Protein AF-A0A0J0XW23-F1 (afdb_monomer)

Foldseek 3Di:
DDDDDDDDDPVNVVVVVVVVVVVVVVVVVVVVVVVVVVVVVVVVVVVCDVCNDPVNVVVVVVVVVVVVVVVVVVVVVLCDPQLVVLVVLLVVVCVVCVPPNVVSVVSVVSNVVSVVVSVVVVVVVVD

Organism: NCBI:txid879819

Mean predicted aligned error: 14.98 Å

InterPro domains:
  IPR012471 Protein of unknown function DUF1690 [PF07956] (9-115)

Secondary structure (DSSP, 8-state):
-PPPPPPPPHHHHHHHHHHHHHHHHHHHHHHHHHHHHHHHHHHHHHHS-TT-SHHHHHHHHHHHHHHHHHHHHHHHHHS-HHHHHHHHHHHHHHHH-TT-GGGGHHHHHHHHHHHHHHHHHHHHHT-

pLDDT: mean 87.03, std 12.46, range [38.66, 97.81]

Radius of gyration: 40.71 Å; Cα contacts (8 Å, |Δi|>4): 30; chains: 1; bounding box: 91×51×98 Å

Solvent-accessible surface area (backbone atoms only — not comparable to full-atom values): 7205 Å² total; per-residue (Å²): 135,82,84,78,82,77,77,83,48,74,65,54,55,49,51,52,49,53,52,53,51,54,52,54,50,51,51,52,49,52,52,49,53,50,52,50,51,54,50,51,52,49,49,50,59,70,65,43,45,97,80,64,37,73,67,49,50,51,51,51,51,51,55,50,50,53,52,51,53,49,54,53,49,51,52,55,71,70,56,43,72,67,47,54,48,30,50,48,49,34,53,50,42,40,71,76,27,77,93,47,54,79,78,38,52,64,38,48,50,53,31,51,57,47,49,51,52,49,52,53,54,52,61,58,72,75,109

Sequence (127 aa):
MAPRAAAPSTDDLVRQRLAAESAALRQKEAEILGSISAALEKENLDREKPGMSSEVLGHDIEAVREKIERMAQDKKNLETPELAAARADVVACYKNKPE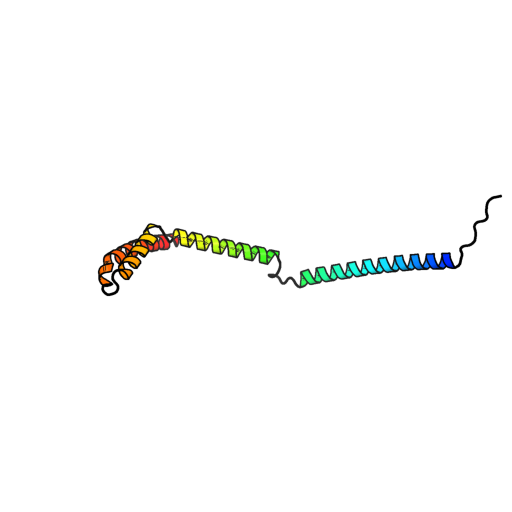RALDCWREVDAFKAQVSKLEQAFVKSLH

Structure (mmCIF, N/CA/C/O backbone):
data_AF-A0A0J0XW23-F1
#
_entry.id   AF-A0A0J0XW23-F1
#
loop_
_atom_site.group_PDB
_atom_site.id
_atom_site.type_symbol
_atom_site.label_atom_id
_atom_site.label_alt_id
_atom_site.label_comp_id
_atom_site.label_asym_id
_atom_site.label_entity_id
_atom_site.label_seq_id
_atom_site.pdbx_PDB_ins_code
_atom_site.Cartn_x
_atom_site.Cartn_y
_atom_site.Cartn_z
_atom_site.occupancy
_atom_site.B_iso_or_equiv
_atom_site.auth_seq_id
_atom_site.auth_comp_id
_atom_site.auth_asym_id
_atom_site.auth_atom_id
_atom_site.pdbx_PDB_model_num
ATOM 1 N N . MET A 1 1 ? 59.919 -33.421 -67.648 1.00 38.66 1 MET A N 1
ATOM 2 C CA . MET A 1 1 ? 58.854 -32.626 -68.299 1.00 38.66 1 MET A CA 1
ATOM 3 C C . MET A 1 1 ? 57.942 -32.083 -67.213 1.00 38.66 1 MET A C 1
ATOM 5 O O . MET A 1 1 ? 57.286 -32.876 -66.555 1.00 38.66 1 MET A O 1
ATOM 9 N N . ALA A 1 2 ? 57.967 -30.773 -66.961 1.00 47.62 2 ALA A N 1
ATOM 10 C CA . ALA A 1 2 ? 57.034 -30.126 -66.034 1.00 47.62 2 ALA A CA 1
ATOM 11 C C . ALA A 1 2 ? 55.674 -29.928 -66.734 1.00 47.62 2 ALA A C 1
ATOM 13 O O . ALA A 1 2 ? 55.672 -29.572 -67.917 1.00 47.62 2 ALA A O 1
ATOM 14 N N . PRO A 1 3 ? 54.529 -30.164 -66.069 1.00 54.84 3 PRO A N 1
ATOM 15 C CA . PRO A 1 3 ? 53.232 -29.953 -66.693 1.00 54.84 3 PRO A CA 1
ATOM 16 C C . PRO A 1 3 ? 52.978 -28.449 -66.865 1.00 54.84 3 PRO A C 1
ATOM 18 O O . PRO A 1 3 ? 53.149 -27.658 -65.939 1.00 54.84 3 PRO A O 1
ATOM 21 N N . ARG A 1 4 ? 52.590 -28.054 -68.081 1.00 56.66 4 ARG A N 1
ATOM 22 C CA . ARG A 1 4 ? 52.171 -26.689 -68.427 1.00 56.66 4 ARG A CA 1
ATOM 23 C C . ARG A 1 4 ? 50.849 -26.406 -67.707 1.00 56.66 4 ARG A C 1
ATOM 25 O O . ARG A 1 4 ? 49.901 -27.164 -67.887 1.00 56.66 4 ARG A O 1
ATOM 32 N N . ALA A 1 5 ? 50.789 -25.345 -66.904 1.00 61.69 5 ALA A N 1
ATOM 33 C CA . ALA A 1 5 ? 49.547 -24.908 -66.270 1.00 61.69 5 ALA A CA 1
ATOM 34 C C . ALA A 1 5 ? 48.493 -24.592 -67.349 1.00 61.69 5 ALA A C 1
ATOM 36 O O . ALA A 1 5 ? 48.778 -23.858 -68.299 1.00 61.69 5 ALA A O 1
ATOM 37 N N . ALA A 1 6 ? 47.304 -25.187 -67.232 1.00 66.62 6 ALA A N 1
ATOM 38 C CA . ALA A 1 6 ? 46.180 -24.908 -68.119 1.00 66.62 6 ALA A CA 1
ATOM 39 C C . ALA A 1 6 ? 45.662 -23.482 -67.871 1.00 66.62 6 ALA A C 1
ATOM 41 O O . ALA A 1 6 ? 45.599 -23.034 -66.727 1.00 66.62 6 ALA A O 1
ATOM 42 N N . ALA A 1 7 ? 45.318 -22.764 -68.943 1.00 72.50 7 ALA A N 1
ATOM 43 C CA . ALA A 1 7 ? 44.681 -21.453 -68.840 1.00 72.50 7 ALA A CA 1
ATOM 44 C C . ALA A 1 7 ? 43.329 -21.583 -68.108 1.00 72.50 7 ALA A C 1
ATOM 46 O O . ALA A 1 7 ? 42.656 -22.601 -68.295 1.00 72.50 7 ALA A O 1
ATOM 47 N N . PRO A 1 8 ? 42.928 -20.590 -67.290 1.00 75.06 8 PRO A N 1
ATOM 48 C CA . PRO A 1 8 ? 41.673 -20.652 -66.548 1.00 75.06 8 PRO A CA 1
ATOM 49 C C . PRO A 1 8 ? 40.498 -20.824 -67.510 1.00 75.06 8 PRO A C 1
ATOM 51 O O . PRO A 1 8 ? 40.407 -20.134 -68.530 1.00 75.06 8 PRO A O 1
ATOM 54 N N . SER A 1 9 ? 39.614 -21.767 -67.190 1.00 87.12 9 SER A N 1
ATOM 55 C CA . SER A 1 9 ? 38.421 -22.022 -67.987 1.00 87.12 9 SER A CA 1
ATOM 56 C C . SER A 1 9 ? 37.390 -20.911 -67.777 1.00 87.12 9 SER A C 1
ATOM 58 O O . SER A 1 9 ? 37.433 -20.147 -66.810 1.00 87.12 9 SER A O 1
ATOM 60 N N . THR A 1 10 ? 36.421 -20.809 -68.683 1.00 89.81 10 THR A N 1
ATOM 61 C CA . THR A 1 10 ? 35.310 -19.860 -68.537 1.00 89.81 10 THR A CA 1
ATOM 62 C C . THR A 1 10 ? 34.512 -20.096 -67.251 1.00 89.81 10 THR A C 1
ATOM 64 O O . THR A 1 10 ? 34.036 -19.131 -66.659 1.00 89.81 10 THR A O 1
ATOM 67 N N . ASP A 1 11 ? 34.403 -21.347 -66.790 1.00 91.94 11 ASP A N 1
ATOM 68 C CA . ASP A 1 11 ? 33.741 -21.701 -65.526 1.00 91.94 11 ASP A CA 1
ATOM 69 C C . ASP A 1 11 ? 34.503 -21.137 -64.316 1.00 91.94 11 ASP A C 1
ATOM 71 O O . ASP A 1 11 ? 33.893 -20.581 -63.403 1.00 91.94 11 ASP A O 1
ATOM 75 N N . ASP A 1 12 ? 35.840 -21.176 -64.348 1.00 91.00 12 ASP A N 1
ATOM 76 C CA . ASP A 1 12 ? 36.689 -20.624 -63.283 1.00 91.00 12 ASP A CA 1
ATOM 77 C C . ASP A 1 12 ? 36.511 -19.106 -63.150 1.00 91.00 12 ASP A C 1
ATOM 79 O O . ASP A 1 12 ? 36.371 -18.582 -62.042 1.00 91.00 12 ASP A O 1
ATOM 83 N N . LEU A 1 13 ? 36.437 -18.394 -64.28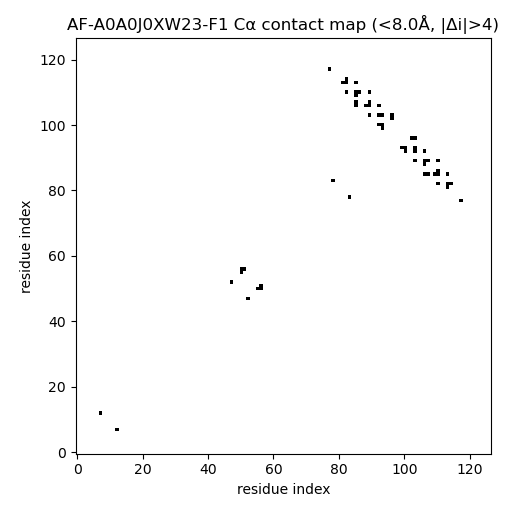0 1.00 92.06 13 LEU A N 1
ATOM 84 C CA . LEU A 1 13 ? 36.186 -16.949 -64.303 1.00 92.06 13 LEU A CA 1
ATOM 85 C C . LEU A 1 13 ? 34.787 -16.600 -63.775 1.00 92.06 13 LEU A C 1
ATOM 87 O O . LEU A 1 13 ? 34.621 -15.609 -63.058 1.00 92.06 13 LEU A O 1
ATOM 91 N N . VAL A 1 14 ? 33.780 -17.415 -64.101 1.00 93.81 14 VAL A N 1
ATOM 92 C CA . VAL A 1 14 ? 32.407 -17.244 -63.604 1.00 93.81 14 VAL A CA 1
ATOM 93 C C . VAL A 1 14 ? 32.353 -17.466 -62.091 1.00 93.81 14 VAL A C 1
ATOM 95 O O . VAL A 1 14 ? 31.831 -16.610 -61.375 1.00 93.81 14 VAL A O 1
ATOM 98 N N . ARG A 1 15 ? 32.960 -18.543 -61.574 1.00 93.38 15 ARG A N 1
ATOM 99 C CA . ARG A 1 15 ? 33.057 -18.811 -60.127 1.00 93.38 15 ARG A CA 1
ATOM 100 C C . ARG A 1 15 ? 33.788 -17.703 -59.381 1.00 93.38 15 ARG A C 1
ATOM 102 O O . ARG A 1 15 ? 33.341 -17.296 -58.312 1.00 93.38 15 ARG A O 1
ATOM 109 N N . GLN A 1 16 ? 34.878 -17.191 -59.949 1.00 94.44 16 GLN A N 1
ATOM 110 C CA . GLN A 1 16 ? 35.643 -16.099 -59.353 1.00 94.44 16 GLN A CA 1
ATOM 111 C C . GLN A 1 16 ? 34.804 -14.819 -59.235 1.00 94.44 16 GLN A C 1
ATOM 113 O O . GLN A 1 16 ? 34.817 -14.170 -58.189 1.00 94.44 16 GLN A O 1
ATOM 118 N N . ARG A 1 17 ? 34.033 -14.474 -60.276 1.00 95.56 17 ARG A N 1
ATOM 119 C CA . ARG A 1 17 ? 33.125 -13.317 -60.248 1.00 95.56 17 ARG A CA 1
ATOM 120 C C . ARG A 1 17 ? 31.980 -13.499 -59.258 1.00 95.56 17 ARG A C 1
ATOM 122 O O . ARG A 1 17 ? 31.729 -12.591 -58.476 1.00 95.56 17 ARG A O 1
ATOM 129 N N . LEU A 1 18 ? 31.343 -14.669 -59.244 1.00 96.19 18 LEU A N 1
ATOM 130 C CA . LEU A 1 18 ? 30.289 -15.005 -58.280 1.00 96.19 18 LEU A CA 1
ATOM 131 C C . LEU A 1 18 ? 30.795 -14.904 -56.837 1.00 96.19 18 LEU A C 1
ATOM 133 O O . LEU A 1 18 ? 30.116 -14.342 -55.982 1.00 96.19 18 LEU A O 1
ATOM 137 N N . ALA A 1 19 ? 32.001 -15.406 -56.562 1.00 95.19 19 ALA A N 1
ATOM 138 C CA . ALA A 1 19 ? 32.613 -15.306 -55.242 1.00 95.19 19 ALA A CA 1
ATOM 139 C C . ALA A 1 19 ? 32.856 -13.840 -54.846 1.00 95.19 19 ALA A C 1
ATOM 141 O O . ALA A 1 19 ? 32.468 -13.440 -53.746 1.00 95.19 19 ALA A O 1
ATOM 142 N N . ALA A 1 20 ? 33.419 -13.033 -55.751 1.00 95.38 20 ALA A N 1
ATOM 143 C CA . ALA A 1 20 ? 33.660 -11.611 -55.520 1.00 95.38 20 ALA A CA 1
ATOM 144 C C . ALA A 1 20 ? 32.356 -10.822 -55.299 1.00 95.38 20 ALA A C 1
ATOM 146 O O . ALA A 1 20 ? 32.267 -10.043 -54.350 1.00 95.38 20 ALA A O 1
ATOM 147 N N . GLU A 1 21 ? 31.322 -11.063 -56.111 1.00 96.31 21 GLU A N 1
ATOM 148 C CA . GLU A 1 21 ? 30.012 -10.436 -55.915 1.00 96.31 21 GLU A CA 1
ATOM 149 C C . GLU A 1 21 ? 29.348 -10.887 -54.615 1.00 96.31 21 GLU A C 1
ATOM 151 O O . GLU A 1 21 ? 28.818 -10.054 -53.885 1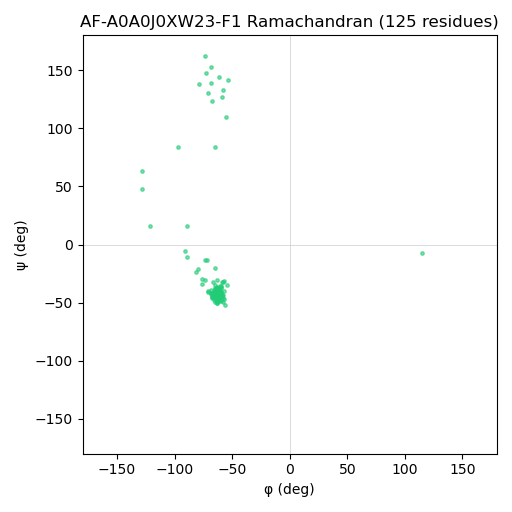.00 96.31 21 GLU A O 1
ATOM 156 N N . SER A 1 22 ? 29.423 -12.175 -54.267 1.00 95.94 22 SER A N 1
ATOM 157 C CA . SER A 1 22 ? 28.853 -12.675 -53.012 1.00 95.94 22 SER A CA 1
ATOM 158 C C . SER A 1 22 ? 29.528 -12.060 -51.782 1.00 95.94 22 SER A C 1
ATOM 160 O O . SER A 1 22 ? 28.859 -11.769 -50.792 1.00 95.94 22 SER A O 1
ATOM 162 N N . ALA A 1 23 ? 30.842 -11.820 -51.844 1.00 96.38 23 ALA A N 1
ATOM 163 C CA . ALA A 1 23 ? 31.581 -11.149 -50.782 1.00 96.38 23 ALA A CA 1
ATOM 164 C C . ALA A 1 23 ? 31.164 -9.676 -50.664 1.00 96.38 23 ALA A C 1
ATOM 166 O O . ALA A 1 23 ? 30.875 -9.207 -49.564 1.00 96.38 23 ALA A O 1
ATOM 167 N N . ALA A 1 24 ? 31.048 -8.975 -51.796 1.00 96.75 24 ALA A N 1
ATOM 168 C CA . ALA A 1 24 ? 30.590 -7.590 -51.825 1.00 96.75 24 ALA A CA 1
ATOM 169 C C . ALA A 1 24 ? 29.145 -7.437 -51.316 1.00 96.75 24 ALA A C 1
ATOM 171 O O . ALA A 1 24 ? 28.842 -6.486 -50.599 1.00 96.75 24 ALA A O 1
ATOM 172 N N . LEU A 1 25 ? 28.251 -8.373 -51.654 1.00 97.00 25 LEU A N 1
ATOM 173 C CA . LEU A 1 25 ? 26.868 -8.376 -51.168 1.00 97.00 25 LEU A CA 1
ATOM 174 C C . LEU A 1 25 ? 26.797 -8.585 -49.654 1.00 97.00 25 LEU A C 1
ATOM 176 O O . LEU A 1 25 ? 26.100 -7.832 -48.983 1.00 97.00 25 LEU A O 1
ATOM 180 N N . ARG A 1 26 ? 27.565 -9.534 -49.104 1.00 96.50 26 ARG A N 1
ATOM 181 C CA . ARG A 1 26 ? 27.630 -9.753 -47.649 1.00 96.50 26 ARG A CA 1
ATOM 182 C C . ARG A 1 26 ? 28.172 -8.544 -46.897 1.00 96.50 26 ARG A C 1
ATOM 184 O O . ARG A 1 26 ? 27.692 -8.238 -45.811 1.00 96.50 26 ARG A O 1
ATOM 191 N N . GLN A 1 27 ? 29.153 -7.846 -47.467 1.00 96.94 27 GLN A N 1
ATOM 192 C CA . GLN A 1 27 ? 29.669 -6.620 -46.866 1.00 96.94 27 GLN A CA 1
ATOM 193 C C . GLN A 1 27 ? 28.589 -5.533 -46.812 1.00 96.94 27 GLN A C 1
ATOM 195 O O . GLN A 1 27 ? 28.367 -4.943 -45.758 1.00 96.94 27 GLN A O 1
ATOM 200 N N . LYS A 1 28 ? 27.870 -5.319 -47.919 1.00 96.94 28 LYS A N 1
ATOM 201 C CA . LYS A 1 28 ? 26.752 -4.365 -47.963 1.00 96.94 28 LYS A CA 1
ATOM 202 C C . LYS A 1 28 ? 25.642 -4.739 -46.985 1.00 96.94 28 LYS A C 1
ATOM 204 O O . LYS A 1 28 ? 25.082 -3.862 -46.343 1.00 96.94 28 LYS A O 1
ATOM 209 N N . GLU A 1 29 ? 25.331 -6.026 -46.851 1.00 97.38 29 GLU A N 1
ATOM 210 C CA . GLU A 1 29 ? 24.358 -6.512 -45.871 1.00 97.38 29 GLU A CA 1
A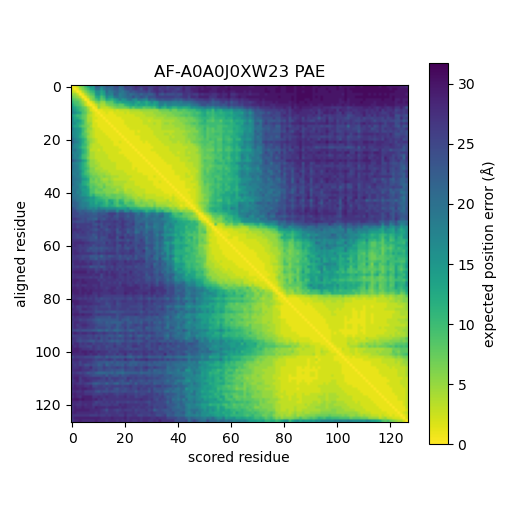TOM 211 C C . GLU A 1 29 ? 24.802 -6.195 -44.438 1.00 97.38 29 GLU A C 1
ATOM 213 O O . GLU A 1 29 ? 24.013 -5.655 -43.668 1.00 97.38 29 GLU A O 1
ATOM 218 N N . ALA A 1 30 ? 26.069 -6.440 -44.095 1.00 96.81 30 ALA A N 1
ATOM 219 C CA . ALA A 1 30 ? 26.609 -6.109 -42.778 1.00 96.81 30 ALA A CA 1
ATOM 220 C C . ALA A 1 30 ? 26.563 -4.597 -42.489 1.00 96.81 30 ALA A C 1
ATOM 222 O O . ALA A 1 30 ? 26.184 -4.192 -41.390 1.00 96.81 30 ALA A O 1
ATOM 223 N N . GLU A 1 31 ? 26.892 -3.760 -43.476 1.00 97.19 31 GLU A N 1
ATOM 224 C CA . GLU A 1 31 ? 26.796 -2.298 -43.369 1.00 97.19 31 GLU A CA 1
ATOM 225 C C . GLU A 1 31 ? 25.343 -1.840 -43.165 1.00 97.19 31 GLU A C 1
ATOM 227 O O . GLU A 1 31 ? 25.061 -1.028 -42.280 1.00 97.19 31 GLU A O 1
ATOM 232 N N . ILE A 1 32 ? 24.402 -2.404 -43.930 1.00 97.12 32 ILE A N 1
ATOM 233 C CA . ILE A 1 32 ? 22.970 -2.113 -43.798 1.00 97.12 32 ILE A CA 1
ATOM 234 C C . ILE A 1 32 ? 22.465 -2.542 -42.420 1.00 97.12 32 ILE A C 1
ATOM 236 O O . ILE A 1 32 ? 21.840 -1.732 -41.739 1.00 97.12 32 ILE A O 1
ATOM 240 N N . LEU A 1 33 ? 22.768 -3.762 -41.970 1.00 96.81 33 LEU A N 1
ATOM 241 C CA . LEU A 1 33 ? 22.361 -4.256 -40.652 1.00 96.81 33 LEU A CA 1
ATOM 242 C C . LEU A 1 33 ? 22.936 -3.398 -39.520 1.00 96.81 33 LEU A C 1
ATOM 244 O O . LEU A 1 33 ? 22.215 -3.074 -38.578 1.00 96.81 33 LEU A O 1
ATOM 248 N N . GLY A 1 34 ? 24.194 -2.965 -39.642 1.00 96.81 34 GLY A N 1
ATOM 249 C CA . GLY A 1 34 ? 24.807 -2.020 -38.710 1.00 96.81 34 GLY A CA 1
ATOM 250 C C . GLY A 1 34 ? 24.064 -0.683 -38.672 1.00 96.81 34 GLY A C 1
ATOM 251 O O . GLY A 1 34 ? 23.746 -0.184 -37.593 1.00 96.81 34 GLY A O 1
ATOM 252 N N . SER A 1 35 ? 23.716 -0.132 -39.839 1.00 95.12 35 SER A N 1
ATOM 253 C CA . SER A 1 35 ? 22.965 1.128 -39.925 1.00 95.12 35 SER A CA 1
ATOM 254 C C . SER A 1 35 ? 21.552 1.019 -39.346 1.00 95.12 35 SER A C 1
ATOM 256 O O . SER A 1 35 ? 21.101 1.928 -38.652 1.00 95.12 35 SER A O 1
ATOM 258 N N . ILE A 1 36 ? 20.880 -0.114 -39.577 1.00 95.62 36 ILE A N 1
ATOM 259 C CA . ILE A 1 36 ? 19.551 -0.410 -39.041 1.00 95.62 36 ILE A CA 1
ATOM 260 C C . ILE A 1 36 ? 19.630 -0.500 -37.518 1.00 95.62 36 ILE A C 1
ATOM 262 O O . ILE A 1 36 ? 18.867 0.178 -36.837 1.00 95.62 36 ILE A O 1
ATOM 266 N N . SER A 1 37 ? 20.585 -1.267 -36.981 1.00 94.19 37 SER A N 1
ATOM 267 C CA . SER A 1 37 ? 20.776 -1.407 -35.533 1.00 94.19 37 SER A CA 1
ATOM 268 C C . SER A 1 37 ? 21.017 -0.057 -34.862 1.00 94.19 37 SER A C 1
ATOM 270 O O . SER A 1 37 ? 20.368 0.251 -33.868 1.00 94.19 37 SER A O 1
ATOM 272 N N . ALA A 1 38 ? 21.899 0.773 -35.425 1.00 93.00 38 ALA A N 1
ATOM 273 C CA . ALA A 1 38 ? 22.200 2.092 -34.875 1.00 93.00 38 ALA A CA 1
ATOM 274 C C . ALA A 1 38 ? 20.989 3.042 -34.931 1.00 93.00 38 ALA A C 1
ATOM 276 O O . ALA A 1 38 ? 20.763 3.820 -34.005 1.00 93.00 38 ALA A O 1
ATOM 277 N N . ALA A 1 39 ? 20.193 2.978 -36.003 1.00 92.00 39 ALA A N 1
ATOM 278 C CA . ALA A 1 39 ? 18.974 3.770 -36.129 1.00 92.00 39 ALA A CA 1
ATOM 279 C C . ALA A 1 39 ? 17.895 3.333 -35.124 1.00 92.00 39 ALA A C 1
ATOM 281 O O . ALA A 1 39 ? 17.275 4.192 -34.504 1.00 92.00 39 ALA A O 1
ATOM 282 N N . LEU A 1 40 ? 17.710 2.023 -34.926 1.00 89.81 40 LEU A N 1
ATOM 283 C CA . LEU A 1 40 ? 16.786 1.460 -33.935 1.00 89.81 40 LEU A CA 1
ATOM 284 C C . LEU A 1 40 ? 17.207 1.787 -32.501 1.00 89.81 40 LEU A C 1
ATOM 286 O O . LEU A 1 40 ? 16.356 2.132 -31.689 1.00 89.81 40 LEU A O 1
ATOM 290 N N . GLU A 1 41 ? 18.500 1.714 -32.185 1.00 86.75 41 GLU A N 1
ATOM 291 C CA . GLU A 1 41 ? 19.020 2.086 -30.866 1.00 86.75 41 GLU A CA 1
ATOM 292 C C . GLU A 1 41 ? 18.793 3.572 -30.586 1.00 86.75 41 GLU A C 1
ATOM 294 O O . GLU A 1 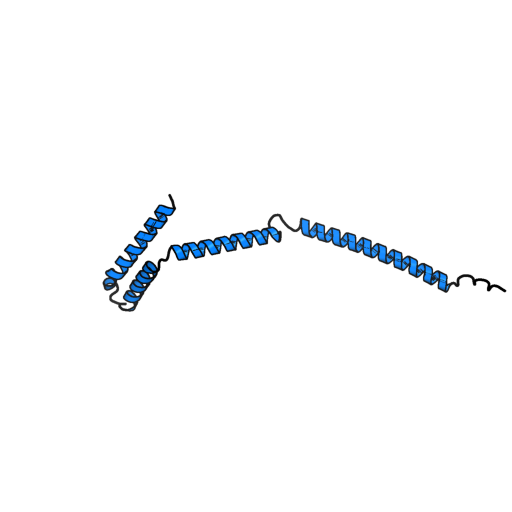41 ? 18.272 3.934 -29.533 1.00 86.75 41 GLU A O 1
ATOM 299 N N . LYS A 1 42 ? 19.089 4.434 -31.564 1.00 85.94 42 LYS A N 1
ATOM 300 C CA . LYS A 1 42 ? 18.806 5.865 -31.462 1.00 85.94 42 LYS A CA 1
ATOM 301 C C . LYS A 1 42 ? 17.311 6.143 -31.301 1.00 85.94 42 LYS A C 1
ATOM 303 O O . LYS A 1 42 ? 16.941 6.934 -30.445 1.00 85.94 42 LYS A O 1
ATOM 308 N N . GLU A 1 43 ? 16.451 5.494 -32.085 1.00 83.56 43 GLU A N 1
ATOM 309 C CA . GLU A 1 43 ? 14.999 5.651 -31.954 1.00 83.56 43 GLU A CA 1
ATOM 310 C C . GLU A 1 43 ? 14.507 5.171 -30.586 1.00 83.56 43 GLU A C 1
ATOM 312 O O . GLU A 1 43 ? 13.632 5.803 -30.003 1.00 83.56 43 GLU A O 1
ATOM 317 N N . ASN A 1 44 ? 15.076 4.090 -30.049 1.00 79.75 44 ASN A N 1
ATOM 318 C CA . ASN A 1 44 ? 14.747 3.618 -28.712 1.00 79.75 44 ASN A CA 1
ATOM 319 C C . ASN A 1 44 ? 15.113 4.675 -27.659 1.00 79.75 44 ASN A C 1
ATOM 321 O O . ASN A 1 44 ? 14.256 5.056 -26.869 1.00 79.75 44 ASN A O 1
ATOM 325 N N . LEU A 1 45 ? 16.332 5.222 -27.723 1.00 75.00 45 LEU A N 1
ATOM 326 C CA . LEU A 1 45 ? 16.796 6.300 -26.840 1.00 75.00 45 LEU A CA 1
ATOM 327 C C . LEU A 1 45 ? 15.965 7.590 -26.986 1.00 75.00 45 LEU A C 1
ATOM 329 O O . LEU A 1 45 ? 15.669 8.239 -25.989 1.00 75.00 45 LEU A O 1
ATOM 333 N N . ASP A 1 46 ? 15.553 7.947 -28.206 1.00 71.69 46 ASP A N 1
ATOM 334 C CA . ASP A 1 46 ? 14.742 9.141 -28.487 1.00 71.69 46 ASP A CA 1
ATOM 335 C C . ASP A 1 46 ? 13.256 8.945 -28.094 1.00 71.69 46 ASP A C 1
ATOM 337 O O . ASP A 1 46 ? 12.563 9.907 -27.743 1.00 71.69 46 ASP A O 1
ATOM 341 N N . ARG A 1 47 ? 12.735 7.705 -28.150 1.00 71.06 47 ARG A N 1
ATOM 342 C CA . ARG A 1 47 ? 11.365 7.344 -27.725 1.00 71.06 47 ARG A CA 1
ATOM 343 C C . ARG A 1 47 ? 11.234 7.152 -26.222 1.00 71.06 47 ARG A C 1
ATOM 345 O O . ARG A 1 47 ? 10.116 7.305 -25.716 1.00 71.06 47 ARG A O 1
ATOM 352 N N . GLU A 1 48 ? 12.320 6.839 -25.521 1.00 65.25 48 GLU A N 1
ATOM 353 C CA . GLU A 1 48 ? 12.380 6.867 -24.062 1.00 65.25 48 GLU A CA 1
ATOM 354 C C . GLU A 1 48 ? 12.202 8.320 -23.595 1.00 65.25 48 GLU A C 1
ATOM 356 O O . GLU A 1 48 ? 13.143 9.080 -23.377 1.00 65.25 48 GLU A O 1
ATOM 361 N N . LYS A 1 49 ? 10.941 8.751 -23.479 1.00 61.44 49 LYS A N 1
ATOM 362 C CA . LYS A 1 49 ? 10.595 10.055 -22.909 1.00 61.44 49 LYS A CA 1
ATOM 363 C C . LYS A 1 49 ? 11.245 10.170 -21.525 1.00 61.44 49 LYS A C 1
ATOM 365 O O . LYS A 1 49 ? 11.206 9.187 -20.780 1.00 61.44 49 LYS A O 1
ATOM 370 N N . PRO A 1 50 ? 11.760 11.346 -21.122 1.00 59.22 50 PRO A N 1
ATOM 371 C CA . PRO A 1 50 ? 12.224 11.548 -19.753 1.00 59.22 50 PRO A CA 1
ATOM 372 C C . PRO A 1 50 ? 11.074 11.209 -18.790 1.00 59.22 50 PRO A C 1
ATOM 374 O O . PRO A 1 50 ? 10.052 11.894 -18.778 1.00 59.22 50 PRO A O 1
ATOM 377 N N . GLY A 1 51 ? 11.214 10.095 -18.061 1.00 58.06 51 GLY A N 1
ATOM 378 C CA . GLY A 1 51 ? 10.171 9.521 -17.201 1.00 58.06 51 GLY A CA 1
ATOM 379 C C . GLY A 1 51 ? 9.624 8.140 -17.604 1.00 58.06 51 GLY A C 1
ATOM 380 O O . GLY A 1 51 ? 8.845 7.577 -16.847 1.00 58.06 51 GLY A O 1
ATOM 381 N N . MET A 1 52 ? 9.993 7.581 -18.763 1.00 61.56 52 MET A N 1
ATOM 382 C CA . M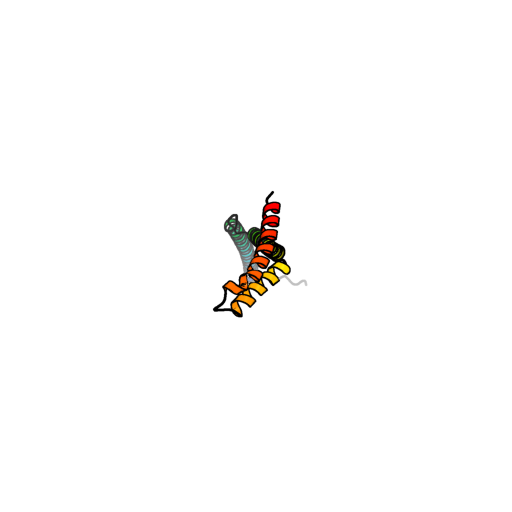ET A 1 52 ? 9.532 6.255 -19.230 1.00 61.56 52 MET A CA 1
ATOM 383 C C . MET A 1 52 ? 10.678 5.263 -19.491 1.00 61.56 52 MET A C 1
ATOM 385 O O . MET A 1 52 ? 10.457 4.250 -20.146 1.00 61.56 52 MET A O 1
ATOM 389 N N . SER A 1 53 ? 11.877 5.547 -18.978 1.00 72.31 53 SER A N 1
ATOM 390 C CA . SER A 1 53 ? 13.001 4.604 -18.999 1.00 72.31 53 SER A CA 1
ATOM 391 C C . SER A 1 53 ? 12.772 3.476 -17.992 1.00 72.31 53 SER A C 1
ATOM 393 O O . SER A 1 53 ? 12.164 3.684 -16.933 1.00 72.31 53 SER A O 1
ATOM 395 N N . SER A 1 54 ? 13.275 2.282 -18.312 1.00 76.62 54 SER A N 1
ATOM 396 C CA . SER A 1 54 ? 13.222 1.114 -17.422 1.00 76.62 54 SER A CA 1
ATOM 397 C C . SER A 1 54 ? 13.833 1.404 -16.044 1.00 76.62 54 SER A C 1
ATOM 399 O O . SER A 1 54 ? 13.337 0.910 -15.033 1.00 76.62 54 SER A O 1
ATOM 401 N N . GLU A 1 55 ? 14.881 2.225 -15.978 1.00 77.69 55 GLU A N 1
ATOM 402 C CA . GLU A 1 55 ? 15.521 2.645 -14.731 1.00 77.69 55 GLU A CA 1
ATOM 403 C C . GLU A 1 55 ? 14.613 3.556 -13.895 1.00 77.69 55 GLU A C 1
ATOM 405 O O . GLU A 1 55 ? 14.521 3.378 -12.679 1.00 77.69 55 GLU A O 1
ATOM 410 N N . VAL A 1 56 ? 13.909 4.502 -14.530 1.00 79.44 56 VAL A N 1
ATOM 411 C CA . VAL A 1 56 ? 12.964 5.397 -13.834 1.00 79.44 56 VAL A CA 1
ATOM 412 C C . VAL A 1 56 ? 11.775 4.606 -13.295 1.00 79.44 56 VAL A C 1
ATOM 414 O O . VAL A 1 56 ? 11.407 4.761 -12.135 1.00 79.44 56 VAL A O 1
ATOM 417 N N . LEU A 1 57 ? 11.231 3.691 -14.100 1.00 82.00 57 LEU A N 1
ATOM 418 C CA . LEU A 1 57 ? 10.173 2.774 -13.672 1.00 82.00 57 LEU A CA 1
ATOM 419 C C . LEU A 1 57 ? 10.624 1.886 -12.508 1.00 82.00 57 LEU A C 1
ATOM 421 O O . LEU A 1 57 ? 9.866 1.694 -11.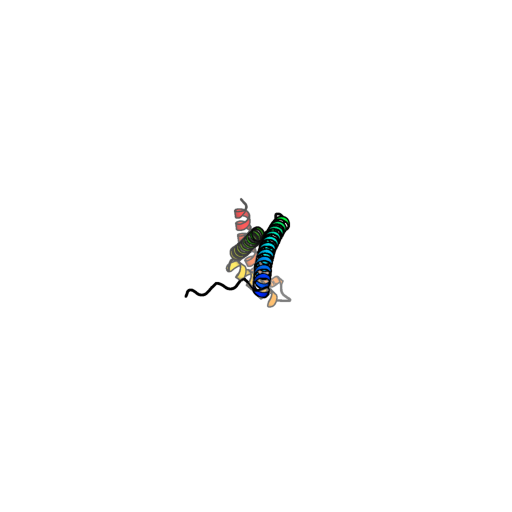561 1.00 82.00 57 LEU A O 1
ATOM 425 N N . GLY A 1 58 ? 11.854 1.366 -12.551 1.00 85.19 58 GLY A N 1
ATOM 426 C CA . GLY A 1 58 ? 12.431 0.593 -11.451 1.00 85.19 58 GLY A CA 1
ATOM 427 C C . GLY A 1 58 ? 12.505 1.404 -10.157 1.00 85.19 58 GLY A C 1
ATOM 428 O O . GLY A 1 58 ? 12.055 0.939 -9.112 1.00 85.19 58 GLY A O 1
ATOM 429 N N . HIS A 1 59 ? 12.992 2.643 -10.236 1.00 87.12 59 HIS A N 1
ATOM 430 C CA . HIS A 1 59 ? 13.030 3.554 -9.093 1.00 87.12 59 HIS A CA 1
ATOM 431 C C . HIS A 1 59 ? 11.625 3.872 -8.551 1.00 87.12 59 HIS A C 1
ATOM 433 O O . HIS A 1 59 ? 11.407 3.835 -7.340 1.00 87.12 59 HIS A O 1
ATOM 439 N N . ASP A 1 60 ? 10.657 4.140 -9.428 1.00 86.25 60 ASP A N 1
ATOM 440 C CA . ASP A 1 60 ? 9.278 4.434 -9.031 1.00 86.25 60 ASP A CA 1
ATOM 441 C C . ASP A 1 60 ? 8.608 3.232 -8.351 1.00 86.25 60 ASP A C 1
ATOM 443 O O . ASP A 1 60 ? 7.896 3.396 -7.356 1.00 86.25 60 ASP A O 1
ATOM 447 N N . ILE A 1 61 ? 8.861 2.014 -8.839 1.00 91.06 61 ILE A N 1
ATOM 448 C CA . ILE A 1 61 ? 8.371 0.777 -8.218 1.00 91.06 61 ILE A CA 1
ATOM 449 C C . ILE A 1 61 ? 8.946 0.615 -6.808 1.00 91.06 61 ILE A C 1
ATOM 451 O O . ILE A 1 61 ? 8.186 0.335 -5.877 1.00 91.06 61 ILE A O 1
ATOM 455 N N . GLU A 1 62 ? 10.251 0.827 -6.627 1.00 92.81 62 GLU A N 1
ATOM 456 C CA . GLU A 1 62 ? 10.889 0.736 -5.309 1.00 92.81 62 GLU A CA 1
ATOM 457 C C . GLU A 1 62 ? 10.369 1.815 -4.349 1.00 92.81 62 GLU A C 1
ATOM 459 O O . GLU A 1 62 ? 10.007 1.510 -3.211 1.00 92.81 62 GLU A O 1
ATOM 464 N N . ALA A 1 63 ? 10.197 3.054 -4.816 1.00 92.75 63 ALA A N 1
ATOM 465 C CA . ALA A 1 63 ? 9.614 4.128 -4.014 1.00 92.75 63 ALA A CA 1
ATOM 466 C C . ALA A 1 63 ? 8.166 3.818 -3.578 1.00 92.75 63 ALA A C 1
ATOM 468 O O . ALA A 1 63 ? 7.758 4.110 -2.446 1.00 92.75 63 ALA A O 1
ATOM 469 N N . VAL A 1 64 ? 7.367 3.204 -4.459 1.00 94.19 64 VAL A N 1
ATOM 470 C CA . VAL A 1 64 ? 6.008 2.748 -4.128 1.00 94.19 64 VAL A CA 1
ATOM 471 C C . VAL A 1 64 ? 6.046 1.602 -3.119 1.00 94.19 64 VAL A C 1
ATOM 473 O O . VAL A 1 64 ? 5.280 1.632 -2.151 1.00 94.19 64 VAL A O 1
ATOM 476 N N . ARG A 1 65 ? 6.937 0.621 -3.301 1.00 93.75 65 ARG A N 1
ATOM 477 C CA . ARG A 1 65 ? 7.140 -0.483 -2.354 1.00 93.75 65 ARG A CA 1
ATOM 478 C C . ARG A 1 65 ? 7.478 0.047 -0.963 1.00 93.75 65 ARG A C 1
ATOM 480 O O . ARG A 1 65 ? 6.783 -0.295 -0.007 1.00 93.75 65 ARG A O 1
ATOM 487 N N . GLU A 1 66 ? 8.468 0.927 -0.856 1.00 94.56 66 GLU A N 1
ATOM 488 C CA . GLU A 1 66 ? 8.898 1.510 0.418 1.00 94.56 66 GLU A CA 1
ATOM 489 C C . GLU A 1 66 ? 7.751 2.276 1.097 1.00 94.56 66 GLU A C 1
ATOM 491 O O . GLU A 1 66 ? 7.519 2.163 2.303 1.00 94.56 66 GLU A O 1
ATOM 496 N N . LYS A 1 67 ? 6.959 3.022 0.316 1.00 91.75 67 LYS A N 1
ATOM 497 C CA . LYS A 1 67 ? 5.781 3.730 0.829 1.00 91.75 67 LYS A CA 1
ATOM 498 C C . LYS A 1 67 ? 4.721 2.775 1.378 1.00 91.75 67 LYS A C 1
ATOM 500 O O . LYS A 1 67 ? 4.148 3.066 2.428 1.00 91.75 67 LYS A O 1
ATOM 505 N N . ILE A 1 68 ? 4.461 1.656 0.704 1.00 92.69 68 ILE A N 1
ATOM 506 C CA . ILE A 1 68 ? 3.517 0.634 1.177 1.00 92.69 68 ILE A CA 1
ATOM 507 C C . ILE A 1 68 ? 4.027 -0.013 2.467 1.00 92.69 68 ILE A C 1
ATOM 509 O O . ILE A 1 68 ? 3.255 -0.165 3.414 1.00 92.69 68 ILE A O 1
ATOM 513 N N . GLU A 1 69 ? 5.310 -0.371 2.521 1.00 89.94 69 GLU A N 1
ATOM 514 C CA . GLU A 1 69 ? 5.928 -0.992 3.696 1.00 89.94 69 GLU A CA 1
ATOM 515 C C . GLU A 1 69 ? 5.865 -0.066 4.913 1.00 89.94 69 GLU A C 1
ATOM 517 O O . GLU A 1 69 ? 5.403 -0.489 5.977 1.00 89.94 69 GLU A O 1
ATOM 522 N N . ARG A 1 70 ? 6.191 1.219 4.733 1.00 86.50 70 ARG A N 1
ATOM 523 C CA . ARG A 1 70 ? 6.033 2.242 5.773 1.00 86.50 70 ARG A CA 1
ATOM 524 C C . ARG A 1 70 ? 4.584 2.351 6.244 1.00 86.50 70 ARG A C 1
ATOM 526 O O . ARG A 1 70 ? 4.320 2.235 7.433 1.00 86.50 70 ARG A O 1
ATOM 533 N N . MET A 1 71 ? 3.621 2.468 5.325 1.00 80.81 71 MET A N 1
ATOM 534 C CA . MET A 1 71 ? 2.198 2.539 5.687 1.00 80.81 71 MET A CA 1
ATOM 535 C C . MET A 1 71 ? 1.708 1.291 6.439 1.00 80.81 71 MET A C 1
ATOM 537 O O . MET A 1 71 ? 0.843 1.388 7.311 1.00 80.81 71 MET A O 1
ATOM 541 N N . ALA A 1 72 ? 2.220 0.108 6.095 1.00 79.50 72 ALA A N 1
ATOM 542 C CA . ALA A 1 72 ? 1.884 -1.134 6.781 1.00 79.50 72 ALA A CA 1
ATOM 543 C C . ALA A 1 72 ? 2.490 -1.191 8.192 1.00 79.50 72 ALA A C 1
ATOM 545 O O . ALA A 1 72 ? 1.822 -1.649 9.122 1.00 79.50 72 ALA A O 1
ATOM 546 N N . GLN A 1 73 ? 3.725 -0.715 8.361 1.00 77.88 73 GLN A N 1
ATOM 547 C CA . GLN A 1 73 ? 4.368 -0.582 9.669 1.00 77.88 73 GLN A CA 1
ATOM 548 C C . GLN A 1 73 ? 3.646 0.442 10.544 1.00 77.88 73 GLN A C 1
ATOM 550 O O . GLN A 1 73 ? 3.315 0.125 11.683 1.00 77.88 73 GLN A O 1
ATOM 555 N N . ASP A 1 74 ? 3.304 1.610 10.002 1.00 77.88 74 ASP A N 1
ATOM 556 C CA . ASP A 1 74 ? 2.577 2.656 10.725 1.00 77.88 74 ASP A CA 1
ATOM 557 C C . ASP A 1 74 ? 1.239 2.128 11.255 1.00 77.88 74 ASP A C 1
ATOM 559 O O . ASP A 1 74 ? 0.926 2.288 12.434 1.00 77.88 74 ASP A O 1
ATOM 563 N N . LYS A 1 75 ? 0.477 1.403 10.422 1.00 70.56 75 LYS A N 1
ATOM 564 C CA . LYS A 1 75 ? -0.771 0.748 10.848 1.00 70.56 75 LYS A CA 1
ATOM 565 C C . LYS A 1 75 ? -0.558 -0.253 11.982 1.00 70.56 75 LYS A C 1
ATOM 567 O O . LYS A 1 75 ? -1.341 -0.259 12.927 1.00 70.56 75 LYS A O 1
ATOM 572 N N . LYS A 1 76 ? 0.489 -1.080 11.908 1.00 68.44 76 LYS A N 1
ATOM 573 C CA . LYS A 1 76 ? 0.826 -2.030 12.983 1.00 68.44 76 LYS A CA 1
ATOM 574 C C . LYS A 1 76 ? 1.232 -1.324 14.275 1.00 68.44 76 LYS A C 1
ATOM 576 O O . LYS A 1 76 ? 0.917 -1.816 15.349 1.00 68.44 76 LYS A O 1
ATOM 581 N N . ASN A 1 77 ? 1.903 -0.182 14.173 1.00 69.88 77 ASN A N 1
ATOM 582 C CA . ASN A 1 77 ? 2.313 0.607 15.331 1.00 69.88 77 ASN A CA 1
ATOM 583 C C . ASN A 1 77 ? 1.124 1.333 15.986 1.00 69.88 77 ASN A C 1
ATOM 585 O O . ASN A 1 77 ? 1.127 1.546 17.195 1.00 69.88 77 ASN A O 1
ATOM 589 N N . LEU A 1 78 ? 0.105 1.695 15.199 1.00 72.88 78 LEU A N 1
ATOM 590 C CA . LEU A 1 78 ? -1.126 2.332 15.676 1.00 72.88 78 LEU A CA 1
ATOM 591 C C . LEU A 1 78 ? -2.087 1.342 16.354 1.00 72.88 78 LEU A C 1
ATOM 593 O O . LEU A 1 78 ? -2.786 1.717 17.292 1.00 72.88 78 LEU A O 1
ATOM 597 N N . GLU A 1 79 ? -2.146 0.089 15.901 1.00 78.12 79 GLU A N 1
ATOM 598 C CA . GLU A 1 79 ? -3.064 -0.921 16.440 1.00 78.12 79 GLU A CA 1
ATOM 599 C C . GLU A 1 79 ? -2.368 -1.806 17.485 1.00 78.12 79 GLU A C 1
ATOM 601 O O . GLU A 1 79 ? -1.885 -2.900 17.193 1.00 78.12 79 GLU A O 1
ATOM 606 N N . THR A 1 80 ? -2.314 -1.333 18.733 1.00 84.88 80 THR A N 1
ATOM 607 C CA . THR A 1 80 ? -1.779 -2.135 19.846 1.00 84.88 80 THR A CA 1
ATOM 608 C C . THR A 1 80 ? -2.704 -3.324 20.155 1.00 84.88 80 THR A C 1
ATOM 610 O O . THR A 1 80 ? -3.919 -3.235 19.928 1.00 84.88 80 THR A O 1
ATOM 613 N N . PRO A 1 81 ? -2.186 -4.445 20.697 1.00 89.31 81 PRO A N 1
ATOM 614 C CA . PRO A 1 81 ? -3.019 -5.598 21.049 1.00 89.31 81 PRO A CA 1
ATOM 615 C C . PRO A 1 81 ? -4.143 -5.237 22.033 1.00 89.31 81 PRO A C 1
ATOM 617 O O . PRO A 1 81 ? -5.236 -5.794 21.948 1.00 89.31 81 PRO A O 1
ATOM 620 N N . GLU A 1 82 ? -3.922 -4.264 22.918 1.00 90.12 82 GLU A N 1
ATOM 621 C CA . GLU A 1 82 ? -4.932 -3.761 23.851 1.00 90.12 82 GLU A CA 1
ATOM 622 C C . GLU A 1 82 ? -6.052 -2.997 23.135 1.00 90.12 82 GLU A C 1
ATOM 624 O O . GLU A 1 82 ? -7.220 -3.144 23.500 1.00 90.12 82 GLU A O 1
ATOM 629 N N . LEU A 1 83 ? -5.727 -2.202 22.107 1.00 91.88 83 LEU A N 1
ATOM 630 C CA . LEU A 1 83 ? -6.731 -1.521 21.286 1.00 91.88 83 LEU A CA 1
ATOM 631 C C . LEU A 1 83 ? -7.555 -2.534 20.485 1.00 91.88 83 LEU A C 1
ATOM 633 O O . LEU A 1 83 ? -8.783 -2.430 20.437 1.00 91.88 83 LEU A O 1
ATOM 637 N N . ALA A 1 84 ? -6.887 -3.517 19.876 1.00 92.25 84 ALA A N 1
ATOM 638 C CA . ALA A 1 84 ? -7.542 -4.569 19.107 1.00 92.25 84 ALA A CA 1
ATOM 639 C C . ALA A 1 84 ? -8.494 -5.399 19.986 1.00 92.25 84 ALA A C 1
ATOM 641 O O . ALA A 1 84 ? -9.627 -5.667 19.578 1.00 92.25 84 ALA A O 1
ATOM 642 N N . ALA A 1 85 ? -8.071 -5.741 21.209 1.00 94.88 85 ALA A N 1
ATOM 643 C CA . ALA A 1 85 ? -8.904 -6.425 22.195 1.00 94.88 85 ALA A CA 1
ATOM 644 C C . ALA A 1 85 ? -10.111 -5.571 22.613 1.00 94.88 85 ALA A C 1
ATOM 646 O O . ALA A 1 85 ? -11.247 -6.017 22.480 1.00 94.88 85 ALA A O 1
ATOM 647 N N . ALA A 1 86 ? -9.894 -4.307 22.998 1.00 95.56 86 ALA A N 1
ATOM 648 C CA . ALA A 1 86 ? -10.985 -3.409 23.382 1.00 95.56 86 ALA A CA 1
ATOM 649 C C . ALA A 1 86 ? -11.998 -3.200 22.238 1.00 95.56 86 ALA A C 1
ATOM 651 O O . ALA A 1 86 ? -13.208 -3.161 22.463 1.00 95.56 86 ALA A O 1
ATOM 652 N N . ARG A 1 87 ? -11.526 -3.122 20.985 1.00 95.25 87 ARG A N 1
ATOM 653 C CA . ARG A 1 87 ? -12.393 -3.083 19.798 1.00 95.25 87 ARG A CA 1
ATOM 654 C C . ARG A 1 87 ? -13.214 -4.366 19.661 1.00 95.25 87 ARG A C 1
ATOM 656 O O . ARG A 1 87 ? -14.405 -4.297 19.351 1.00 95.25 87 ARG A O 1
ATOM 663 N N . ALA A 1 88 ? -12.586 -5.526 19.843 1.00 96.69 88 ALA A N 1
ATOM 664 C CA . ALA A 1 88 ? -13.262 -6.815 19.764 1.00 96.69 88 ALA A CA 1
ATOM 665 C C . ALA A 1 88 ? -14.349 -6.951 20.841 1.00 96.69 88 ALA A C 1
ATOM 667 O O . ALA A 1 88 ? -15.446 -7.404 20.517 1.00 96.69 88 ALA A O 1
ATOM 668 N N . ASP A 1 89 ? -14.095 -6.477 22.062 1.00 96.94 89 ASP A N 1
ATOM 669 C CA . ASP A 1 89 ? -15.051 -6.507 23.175 1.00 96.94 89 ASP A CA 1
ATOM 670 C C . ASP A 1 89 ? -16.295 -5.655 22.895 1.00 96.94 89 ASP A C 1
ATOM 672 O O . ASP A 1 89 ? -17.422 -6.109 23.106 1.00 96.94 89 ASP A O 1
ATOM 676 N N . VAL A 1 90 ? -16.121 -4.457 22.324 1.00 97.69 90 VAL A N 1
ATOM 677 C CA . VAL A 1 90 ? -17.244 -3.606 21.889 1.00 97.69 90 VAL A CA 1
ATOM 678 C C . VAL A 1 90 ? -18.100 -4.325 20.848 1.00 97.69 90 VAL A C 1
ATOM 680 O O . VAL A 1 90 ? -19.327 -4.383 20.964 1.00 97.69 90 VAL A O 1
ATOM 683 N N . VAL A 1 91 ? -17.459 -4.904 19.829 1.00 97.50 91 VAL A N 1
ATOM 684 C CA . VAL A 1 91 ? -18.160 -5.639 18.767 1.00 97.50 91 VAL A CA 1
ATOM 685 C C . VAL A 1 91 ? -18.879 -6.862 19.337 1.00 97.50 91 VAL A C 1
ATOM 687 O O . VAL A 1 91 ? -20.026 -7.121 18.969 1.00 97.50 91 VAL A O 1
ATOM 690 N N . ALA A 1 92 ? -18.234 -7.606 20.234 1.00 97.69 92 ALA A N 1
ATOM 691 C CA . ALA A 1 92 ? -18.819 -8.766 20.891 1.00 97.69 92 ALA A CA 1
ATOM 692 C C . ALA A 1 92 ? -20.036 -8.371 21.740 1.00 97.69 92 ALA A C 1
ATOM 694 O O . ALA A 1 92 ? -21.081 -9.016 21.644 1.00 97.69 92 ALA A O 1
ATOM 695 N N . CYS A 1 93 ? -19.945 -7.281 22.508 1.00 97.81 93 CYS A N 1
ATOM 696 C CA . CYS A 1 93 ? -21.055 -6.805 23.324 1.00 97.81 93 CYS A CA 1
ATOM 697 C C . CYS A 1 93 ? -22.274 -6.437 22.470 1.00 97.81 93 CYS A C 1
ATOM 699 O O . CYS A 1 93 ? -23.373 -6.921 22.748 1.00 97.81 93 CYS A O 1
ATOM 701 N N . TYR A 1 94 ? -22.085 -5.659 21.398 1.00 97.44 94 TYR A N 1
ATOM 702 C CA . TYR A 1 94 ? -23.190 -5.276 20.516 1.00 97.44 94 TYR A CA 1
ATOM 703 C C . TYR A 1 94 ? -23.820 -6.471 19.800 1.00 97.44 94 TYR A C 1
ATOM 705 O O . TYR A 1 94 ? -25.042 -6.541 19.692 1.00 97.44 94 TYR A O 1
ATOM 713 N N . LYS A 1 95 ? -23.010 -7.441 19.359 1.00 97.06 95 LYS A N 1
ATOM 714 C CA . LYS A 1 95 ? -23.524 -8.674 18.744 1.00 97.06 95 LYS A CA 1
ATOM 715 C C . LYS A 1 95 ? -24.361 -9.504 19.717 1.00 97.06 95 LYS A C 1
ATOM 717 O O . LYS A 1 95 ? -25.367 -10.074 19.310 1.00 97.06 95 LYS A O 1
ATOM 722 N N . ASN A 1 96 ? -23.970 -9.549 20.989 1.00 97.19 96 ASN A N 1
ATOM 723 C CA . ASN A 1 96 ? -24.685 -10.301 22.021 1.00 97.19 96 ASN A CA 1
ATOM 724 C C . ASN A 1 96 ? -25.933 -9.570 22.547 1.00 97.19 96 ASN A C 1
ATOM 726 O O . ASN A 1 96 ? -26.816 -10.210 23.116 1.00 97.19 96 ASN A O 1
ATOM 730 N N . LYS A 1 97 ? -26.013 -8.241 22.386 1.00 95.94 97 LYS A N 1
ATOM 731 C CA . LYS A 1 97 ? -27.101 -7.395 22.908 1.00 95.94 97 LYS A CA 1
ATOM 732 C C . LYS A 1 97 ? -27.713 -6.487 21.821 1.00 95.94 97 LYS A C 1
ATOM 734 O O . LYS A 1 97 ? -27.669 -5.265 21.963 1.00 95.94 97 LYS A O 1
ATOM 739 N N . PRO A 1 98 ? -28.329 -7.043 20.760 1.00 93.25 98 PRO A N 1
ATOM 740 C CA . PRO A 1 98 ? -28.803 -6.256 19.616 1.00 93.25 98 PRO A CA 1
ATOM 741 C C . PRO A 1 98 ? -29.896 -5.233 19.972 1.00 93.25 98 PRO A C 1
ATOM 743 O O . PRO A 1 98 ? -29.875 -4.116 19.467 1.00 93.25 98 PRO A O 1
ATOM 746 N N . GLU A 1 99 ? -30.814 -5.569 20.882 1.00 95.31 99 GLU A N 1
ATOM 747 C CA . GLU A 1 99 ? -31.882 -4.656 21.340 1.00 95.31 99 GLU A CA 1
ATOM 748 C C . GLU A 1 99 ? -31.489 -3.830 22.576 1.00 95.31 99 GLU A C 1
ATOM 750 O O . GLU A 1 99 ? -32.231 -2.956 23.018 1.00 95.31 99 GLU A O 1
ATOM 755 N N . ARG A 1 100 ? -30.313 -4.104 23.156 1.00 94.06 100 ARG A N 1
ATOM 756 C CA . ARG A 1 100 ? -29.817 -3.482 24.393 1.00 94.06 100 ARG A CA 1
ATOM 757 C C . ARG A 1 100 ? -28.412 -2.913 24.208 1.00 94.06 100 ARG A C 1
ATOM 759 O O . ARG A 1 100 ? -27.522 -3.118 25.027 1.00 94.06 100 ARG A O 1
ATOM 766 N N . ALA A 1 101 ? -28.223 -2.167 23.123 1.00 92.75 101 ALA A N 1
ATOM 767 C CA . ALA A 1 101 ? -26.943 -1.552 22.776 1.00 92.75 101 ALA A CA 1
ATOM 768 C C . ALA A 1 101 ? -26.402 -0.613 23.878 1.00 92.75 101 ALA A C 1
ATOM 770 O O . ALA A 1 101 ? -25.193 -0.536 24.086 1.00 92.75 101 ALA A O 1
ATOM 771 N N . LEU A 1 102 ? -27.283 0.059 24.629 1.00 94.19 102 LEU A N 1
ATOM 772 C CA . LEU A 1 102 ? -26.890 0.963 25.718 1.00 94.19 102 LEU A CA 1
ATOM 773 C C . LEU A 1 102 ? -26.192 0.247 26.890 1.00 94.19 102 LEU A C 1
ATOM 775 O O . LEU A 1 102 ? -25.438 0.886 27.620 1.00 94.19 102 LEU A O 1
ATOM 779 N N . ASP A 1 103 ? -26.364 -1.072 27.038 1.00 96.38 103 ASP A N 1
ATOM 780 C CA . ASP A 1 103 ? -25.692 -1.860 28.080 1.00 96.38 103 ASP A CA 1
ATOM 781 C C . ASP A 1 103 ? -24.184 -2.040 27.808 1.00 96.38 103 ASP A C 1
ATOM 783 O O . ASP A 1 103 ? -23.451 -2.444 28.708 1.00 96.38 103 ASP A O 1
ATOM 787 N N . CYS A 1 104 ? -23.711 -1.739 26.592 1.00 97.38 104 CYS A N 1
ATOM 788 C CA . CYS A 1 104 ? -22.312 -1.895 26.166 1.00 97.38 104 CYS A CA 1
ATOM 789 C C . CYS A 1 104 ? -21.432 -0.662 26.435 1.00 97.38 104 CYS A C 1
ATOM 791 O O . CYS A 1 104 ? -20.359 -0.498 25.847 1.00 97.38 104 CYS A O 1
ATOM 793 N N . TRP A 1 105 ? -21.894 0.263 27.282 1.00 96.88 105 TRP A N 1
ATOM 794 C CA . TRP A 1 105 ? -21.201 1.528 27.528 1.00 96.88 105 TRP A CA 1
ATOM 795 C C . TRP A 1 105 ? -19.818 1.341 28.163 1.00 96.88 105 TRP A C 1
ATOM 797 O O . TRP A 1 105 ? -18.926 2.140 27.893 1.00 96.88 105 TRP A O 1
ATOM 807 N N . ARG A 1 106 ? -19.619 0.289 28.970 1.00 97.50 106 ARG A N 1
ATOM 808 C CA . ARG A 1 106 ? -18.339 0.014 29.642 1.00 97.50 106 ARG A CA 1
ATOM 809 C C . ARG A 1 106 ? -17.258 -0.373 28.640 1.00 97.50 106 ARG A C 1
ATOM 811 O O . ARG A 1 106 ? -16.151 0.151 28.701 1.00 97.50 106 ARG A O 1
ATOM 818 N N . GLU A 1 107 ? -17.5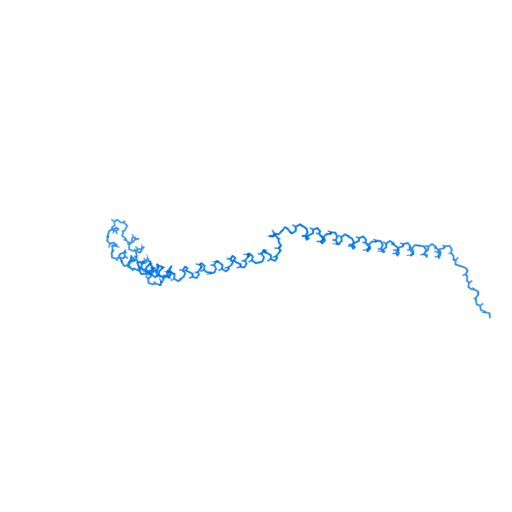91 -1.256 27.706 1.00 97.38 107 GLU A N 1
ATOM 819 C CA . GLU A 1 107 ? -16.705 -1.695 26.629 1.00 97.38 107 GLU A CA 1
ATOM 820 C C . GLU A 1 107 ? -16.362 -0.513 25.712 1.00 97.38 107 GLU A C 1
ATOM 822 O O . GLU A 1 107 ? -15.206 -0.325 25.333 1.00 97.38 107 GLU A O 1
ATOM 827 N N . VAL A 1 108 ? -17.349 0.338 25.407 1.00 97.50 108 VAL A N 1
ATOM 828 C CA . VAL A 1 108 ? -17.139 1.553 24.605 1.00 97.50 108 VAL A CA 1
ATOM 829 C C . VAL A 1 108 ? -16.233 2.556 25.321 1.00 97.50 108 VAL A C 1
ATOM 831 O O . VAL A 1 108 ? -15.371 3.152 24.678 1.00 97.50 108 VAL A O 1
ATOM 834 N N . ASP A 1 109 ? -16.406 2.755 26.627 1.00 97.69 109 ASP A N 1
ATOM 835 C CA . ASP A 1 109 ? -15.573 3.666 27.418 1.00 97.69 109 ASP A CA 1
ATOM 836 C C . ASP A 1 109 ? -14.122 3.168 27.509 1.00 97.69 109 ASP A C 1
ATOM 838 O O . ASP A 1 109 ? -13.179 3.926 27.270 1.00 97.69 109 ASP A O 1
ATOM 842 N N . ALA A 1 110 ? -13.936 1.860 27.714 1.00 96.62 110 ALA A N 1
ATOM 843 C CA . ALA A 1 110 ? -12.622 1.225 27.675 1.00 96.62 110 ALA A CA 1
ATOM 844 C C . ALA A 1 110 ? -11.941 1.390 26.305 1.00 96.62 110 ALA A C 1
ATOM 846 O O . ALA A 1 110 ? -10.760 1.738 26.240 1.00 96.62 110 ALA A O 1
ATOM 847 N N . PHE A 1 111 ? -12.680 1.206 25.206 1.00 97.12 111 PHE A N 1
ATOM 848 C CA . PHE A 1 111 ? -12.163 1.445 23.859 1.00 97.12 111 PHE A CA 1
ATOM 849 C C . PHE A 1 111 ? -11.765 2.913 23.650 1.00 97.12 111 PHE A C 1
ATOM 851 O O . PHE A 1 111 ? -10.645 3.183 23.217 1.00 97.12 111 PHE A O 1
ATOM 858 N N . LYS A 1 112 ? -12.623 3.871 24.029 1.00 97.00 112 LYS A N 1
ATOM 859 C CA . LYS A 1 112 ? -12.317 5.313 23.956 1.00 97.00 112 LYS A CA 1
ATOM 860 C C . LYS A 1 112 ? -11.058 5.682 24.737 1.00 97.00 112 LYS A C 1
ATOM 862 O O . LYS A 1 112 ? -10.256 6.475 24.250 1.00 97.00 112 LYS A O 1
ATOM 867 N N . ALA A 1 113 ? -10.850 5.091 25.912 1.00 96.06 113 ALA A N 1
ATOM 868 C CA . ALA A 1 113 ? -9.646 5.320 26.701 1.00 96.06 113 ALA A CA 1
ATOM 869 C C . ALA A 1 113 ? -8.372 4.854 25.974 1.00 96.06 113 ALA A C 1
ATOM 871 O O . ALA A 1 113 ? -7.345 5.528 26.055 1.00 96.06 113 ALA A O 1
ATOM 872 N N . GLN A 1 114 ? -8.420 3.735 25.239 1.00 93.88 114 GLN A N 1
ATOM 873 C CA . GLN A 1 114 ? -7.283 3.291 24.421 1.00 93.88 114 GLN A CA 1
ATOM 874 C C . GLN A 1 114 ? -7.072 4.185 23.194 1.00 93.88 114 GLN A C 1
ATOM 876 O O . GLN A 1 114 ? -5.934 4.556 22.910 1.00 93.88 114 GLN A O 1
ATOM 881 N N . VAL A 1 115 ? -8.147 4.606 22.516 1.00 93.88 115 VAL A N 1
ATOM 882 C CA . VAL A 1 115 ? -8.052 5.552 21.389 1.00 93.88 115 VAL A CA 1
ATOM 883 C C . VAL A 1 115 ? -7.429 6.871 21.841 1.00 93.88 115 VAL A C 1
ATOM 885 O O . VAL A 1 115 ? -6.501 7.350 21.200 1.00 93.88 115 VAL A O 1
ATOM 888 N N . SER A 1 116 ? -7.845 7.418 22.987 1.00 93.81 116 SER A N 1
ATOM 889 C CA . SER A 1 116 ? -7.295 8.680 23.497 1.00 93.81 116 SER A CA 1
ATOM 890 C C . SER A 1 116 ? -5.783 8.611 23.745 1.00 93.81 116 SER A C 1
ATOM 892 O O . SER A 1 116 ? -5.070 9.577 23.478 1.00 93.81 116 SER A O 1
ATOM 894 N N . LYS A 1 117 ? -5.249 7.466 24.195 1.00 90.50 117 LYS A N 1
ATOM 895 C CA . LYS A 1 117 ? -3.791 7.287 24.336 1.00 90.50 117 LYS A CA 1
ATOM 896 C C . LYS A 1 117 ? -3.080 7.333 22.985 1.00 90.50 117 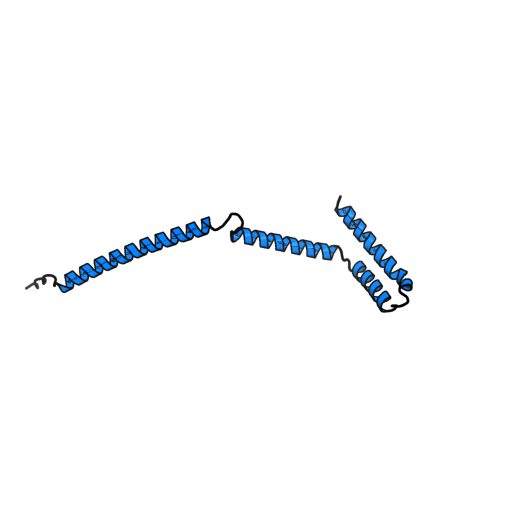LYS A C 1
ATOM 898 O O . LYS A 1 117 ? -2.013 7.936 22.886 1.00 90.50 117 LYS A O 1
ATOM 903 N N . LEU A 1 118 ? -3.668 6.718 21.960 1.00 89.25 118 LEU A N 1
ATOM 904 C CA . LEU A 1 118 ? -3.118 6.720 20.604 1.00 89.25 118 LEU A CA 1
ATOM 905 C C . LEU A 1 118 ? -3.178 8.103 19.974 1.00 89.25 118 LEU A C 1
ATOM 907 O O . LEU A 1 118 ? -2.189 8.547 19.403 1.00 89.25 118 LEU A O 1
ATOM 911 N N . GLU A 1 119 ? -4.291 8.815 20.138 1.00 90.00 119 GLU A N 1
ATOM 912 C CA . GLU A 1 119 ? -4.426 10.202 19.695 1.00 90.00 119 GLU A CA 1
ATOM 913 C C . GLU A 1 119 ? -3.374 11.094 20.362 1.00 90.00 119 GLU A C 1
ATOM 915 O O . GLU A 1 119 ? -2.703 11.868 19.686 1.00 90.00 119 GLU A O 1
ATOM 920 N N . GLN A 1 120 ? -3.152 10.943 21.672 1.00 89.75 120 GLN A N 1
ATOM 921 C CA . GLN A 1 120 ? -2.108 11.686 22.382 1.00 89.75 120 GLN A CA 1
ATOM 922 C C . GLN A 1 120 ? -0.701 11.348 21.877 1.00 89.75 120 GLN A C 1
ATOM 924 O O . GLN A 1 120 ? 0.120 12.251 21.724 1.00 89.75 120 GLN A O 1
ATOM 929 N N . ALA A 1 121 ? -0.399 10.070 21.632 1.00 86.25 121 ALA A N 1
ATOM 930 C CA . ALA A 1 121 ? 0.889 9.651 21.081 1.00 86.25 121 ALA A CA 1
ATOM 931 C C . ALA A 1 121 ? 1.098 10.191 19.657 1.00 86.25 121 ALA A C 1
ATOM 933 O O . ALA A 1 121 ? 2.167 10.714 19.347 1.00 86.25 121 ALA A O 1
ATOM 934 N N . PHE A 1 122 ? 0.058 10.145 18.824 1.00 85.75 122 PHE A N 1
ATOM 935 C CA . PHE A 1 122 ? 0.071 10.686 17.471 1.00 85.75 122 PHE A CA 1
ATOM 936 C C . PHE A 1 122 ? 0.290 12.202 17.472 1.00 85.75 122 PHE A C 1
ATOM 938 O O . PHE A 1 122 ? 1.212 12.684 16.822 1.00 85.75 122 PHE A O 1
ATOM 945 N N . VAL A 1 123 ? -0.470 12.960 18.268 1.00 89.44 123 VAL A N 1
ATOM 946 C CA . VAL A 1 123 ? -0.295 14.418 18.392 1.00 89.44 123 VAL A CA 1
ATOM 947 C C . VAL A 1 123 ? 1.106 14.781 18.900 1.00 89.44 123 VAL A C 1
ATOM 949 O O . VAL A 1 123 ? 1.682 15.763 18.441 1.00 89.44 123 VAL A O 1
ATOM 952 N N . LYS A 1 124 ? 1.689 13.985 19.807 1.00 87.25 124 LYS A N 1
ATOM 953 C CA . LYS A 1 124 ? 3.081 14.169 20.252 1.00 87.25 124 LYS A CA 1
ATOM 954 C C . LYS A 1 124 ? 4.103 13.897 19.150 1.00 87.25 124 LYS A C 1
ATOM 956 O O . LYS A 1 124 ? 5.134 14.545 19.153 1.00 87.25 124 LYS A O 1
ATOM 961 N N . SER A 1 125 ? 3.833 12.971 18.228 1.00 80.56 125 SER A N 1
ATOM 962 C CA . SER A 1 125 ? 4.736 12.664 17.107 1.00 80.56 125 SER A CA 1
ATOM 963 C C . SER A 1 125 ? 4.763 13.735 16.007 1.00 80.56 125 SER A C 1
ATOM 965 O O . SER A 1 125 ? 5.635 13.693 15.144 1.00 80.56 125 SER A O 1
ATOM 967 N N . LEU A 1 126 ? 3.809 14.675 16.022 1.00 78.69 126 LEU A N 1
ATOM 968 C CA . LEU A 1 126 ? 3.721 15.779 15.060 1.00 78.69 126 LEU A CA 1
ATOM 969 C C . LEU A 1 126 ? 4.504 17.038 15.480 1.00 78.69 126 LEU A C 1
ATOM 971 O O . LEU A 1 126 ? 4.625 17.952 14.664 1.00 78.69 126 LEU A O 1
ATOM 975 N N . HIS A 1 127 ? 4.987 17.106 16.726 1.00 54.56 127 HIS A N 1
ATOM 976 C CA . HIS A 1 127 ? 5.818 18.193 17.261 1.00 54.56 127 HIS A CA 1
ATOM 977 C C . HIS A 1 127 ? 7.270 17.739 17.405 1.00 54.56 127 HIS A C 1
ATOM 979 O O . HIS A 1 127 ? 8.158 18.588 17.174 1.00 54.56 127 HIS A O 1
#